Protein AF-A0A523EA77-F1 (afdb_monomer_lite)

pLDDT: mean 87.4, std 12.02, range [44.88, 98.19]

Structure (mmCIF, N/CA/C/O backbone):
data_AF-A0A523EA77-F1
#
_entry.id   AF-A0A523EA77-F1
#
loop_
_atom_site.group_PDB
_atom_site.id
_atom_site.type_symbol
_atom_site.label_atom_id
_atom_site.label_alt_id
_atom_site.label_comp_id
_atom_site.label_asym_id
_atom_site.label_entity_id
_atom_site.label_seq_id
_atom_site.pdbx_PDB_ins_code
_atom_site.Cartn_x
_atom_site.Cartn_y
_atom_site.Cartn_z
_atom_site.occupancy
_atom_site.B_iso_or_equiv
_atom_site.auth_seq_id
_atom_site.auth_comp_id
_atom_site.auth_asym_id
_atom_site.auth_atom_id
_atom_site.pdbx_PDB_model_num
ATOM 1 N N . MET A 1 1 ? 16.817 13.420 -12.005 1.00 44.88 1 MET A N 1
ATOM 2 C CA . MET A 1 1 ? 15.395 13.038 -11.921 1.00 44.88 1 MET A CA 1
ATOM 3 C C . MET A 1 1 ? 15.061 12.671 -10.480 1.00 44.88 1 MET A C 1
ATOM 5 O O . MET A 1 1 ? 15.961 12.245 -9.766 1.00 44.88 1 MET A O 1
ATOM 9 N N . TRP A 1 2 ? 13.820 12.878 -10.026 1.00 50.91 2 TRP A N 1
ATOM 10 C CA . TRP A 1 2 ? 13.354 12.361 -8.733 1.00 50.91 2 TRP A CA 1
ATOM 11 C C . TRP A 1 2 ? 12.846 10.937 -8.963 1.00 50.91 2 TRP A C 1
ATOM 13 O O . TRP A 1 2 ? 11.872 10.753 -9.688 1.00 50.91 2 TRP A O 1
ATOM 23 N N . LYS A 1 3 ? 13.547 9.943 -8.415 1.00 60.16 3 LYS A N 1
ATOM 24 C CA . LYS A 1 3 ? 13.106 8.545 -8.433 1.00 60.16 3 LYS A CA 1
ATOM 25 C C . LYS A 1 3 ? 11.896 8.394 -7.505 1.00 60.16 3 LYS A C 1
ATOM 27 O O . LYS A 1 3 ? 11.882 9.000 -6.433 1.00 60.16 3 LYS A O 1
ATOM 32 N N . GLY A 1 4 ? 10.897 7.603 -7.899 1.00 63.41 4 GLY A N 1
ATOM 33 C CA . GLY A 1 4 ? 9.776 7.263 -7.018 1.00 63.41 4 GLY A CA 1
ATOM 34 C C . GLY A 1 4 ? 10.266 6.617 -5.716 1.00 63.41 4 GLY A C 1
ATOM 35 O O . GLY A 1 4 ? 11.311 5.967 -5.694 1.00 63.41 4 GLY A O 1
ATOM 36 N N . GLN A 1 5 ? 9.538 6.801 -4.610 1.00 76.38 5 GLN A N 1
ATOM 37 C CA . GLN A 1 5 ? 9.930 6.186 -3.341 1.00 76.38 5 GLN A CA 1
ATOM 38 C C . GLN A 1 5 ? 9.780 4.661 -3.419 1.00 76.38 5 GLN A C 1
ATOM 40 O O . GLN A 1 5 ? 8.680 4.142 -3.603 1.00 76.38 5 GLN A O 1
ATOM 45 N N . LEU A 1 6 ? 10.884 3.935 -3.252 1.00 79.94 6 LEU A N 1
ATOM 46 C CA . LEU A 1 6 ? 10.884 2.477 -3.243 1.00 79.94 6 LEU A CA 1
ATOM 47 C C . LEU A 1 6 ? 10.168 1.945 -1.994 1.00 79.94 6 LEU A C 1
ATOM 49 O O . LEU A 1 6 ? 10.476 2.367 -0.879 1.00 79.94 6 LEU A O 1
ATOM 53 N N . HIS A 1 7 ? 9.218 1.024 -2.178 1.00 83.44 7 HIS A N 1
ATOM 54 C CA . HIS A 1 7 ? 8.491 0.379 -1.071 1.00 83.44 7 HIS A CA 1
ATOM 55 C C . HIS A 1 7 ? 9.008 -1.036 -0.781 1.00 83.44 7 HIS A C 1
ATOM 57 O O . HIS A 1 7 ? 8.634 -1.625 0.231 1.00 83.44 7 HIS A O 1
ATOM 63 N N . LEU A 1 8 ? 9.836 -1.585 -1.671 1.00 86.81 8 LEU A N 1
ATOM 64 C CA . LEU A 1 8 ? 10.568 -2.827 -1.464 1.00 86.81 8 LEU A CA 1
ATOM 65 C C . LEU A 1 8 ? 11.857 -2.545 -0.681 1.00 86.81 8 LEU A C 1
ATOM 67 O O . LEU A 1 8 ? 12.653 -1.694 -1.073 1.00 86.81 8 LEU A O 1
ATOM 71 N N . ALA A 1 9 ? 12.103 -3.286 0.395 1.00 86.31 9 ALA A N 1
ATOM 72 C CA . ALA A 1 9 ? 13.397 -3.260 1.066 1.00 86.31 9 ALA A CA 1
ATOM 73 C C . ALA A 1 9 ? 14.401 -4.102 0.263 1.00 86.31 9 ALA A C 1
ATOM 75 O O . ALA A 1 9 ? 14.470 -5.315 0.443 1.00 86.31 9 ALA A O 1
ATOM 76 N N . VAL A 1 10 ? 15.147 -3.463 -0.645 1.00 84.00 10 VAL A N 1
ATOM 77 C CA . VAL A 1 10 ? 16.135 -4.128 -1.524 1.00 84.00 10 VAL A CA 1
ATOM 78 C C . VAL A 1 10 ? 17.466 -4.439 -0.841 1.00 84.00 10 VAL A C 1
ATOM 80 O O . VAL A 1 10 ? 18.182 -5.331 -1.281 1.00 84.00 10 VAL A O 1
ATOM 83 N N . GLU A 1 11 ? 17.795 -3.725 0.237 1.00 83.25 11 GLU A N 1
ATOM 84 C CA . GLU A 1 11 ? 19.010 -3.962 1.033 1.00 83.25 11 GLU A CA 1
ATOM 85 C C . GLU A 1 11 ? 18.804 -5.000 2.150 1.00 83.25 11 GLU A C 1
ATOM 87 O O . GLU A 1 11 ? 19.712 -5.252 2.938 1.00 83.25 11 GLU A O 1
ATOM 92 N N . ASN A 1 12 ? 17.613 -5.601 2.230 1.00 78.56 12 ASN A N 1
ATOM 93 C CA . ASN A 1 12 ? 17.288 -6.660 3.180 1.00 78.56 12 ASN A CA 1
ATOM 94 C C . ASN A 1 12 ? 16.877 -7.938 2.435 1.00 78.56 12 ASN A C 1
ATOM 96 O O . ASN A 1 12 ? 16.666 -7.921 1.221 1.00 78.56 12 ASN A O 1
ATOM 100 N N . ASP A 1 13 ? 16.757 -9.058 3.145 1.00 80.31 13 ASP A N 1
ATOM 101 C CA . ASP A 1 13 ? 16.245 -10.279 2.531 1.00 80.31 13 ASP A CA 1
ATOM 102 C C . ASP A 1 13 ? 14.745 -10.168 2.171 1.00 80.31 13 ASP A C 1
ATOM 104 O O . ASP A 1 13 ? 14.003 -9.260 2.571 1.00 80.31 13 ASP A O 1
ATOM 108 N N . ARG A 1 14 ? 14.282 -11.133 1.373 1.00 80.94 14 ARG A N 1
ATOM 109 C CA . ARG A 1 14 ? 12.888 -11.206 0.926 1.00 80.94 14 ARG A CA 1
ATOM 110 C C . ARG A 1 14 ? 11.913 -11.493 2.076 1.00 80.94 14 ARG A C 1
ATOM 112 O O . ARG A 1 14 ? 10.747 -11.135 1.964 1.00 80.94 14 ARG A O 1
ATOM 119 N N . GLU A 1 15 ? 12.364 -12.126 3.153 1.00 87.44 15 GLU A N 1
ATOM 120 C CA . GLU A 1 15 ? 11.521 -12.585 4.266 1.00 87.44 15 GLU A CA 1
ATOM 121 C C . GLU A 1 15 ? 11.099 -11.431 5.184 1.00 87.44 15 GLU A C 1
ATOM 123 O O . GLU A 1 15 ? 10.040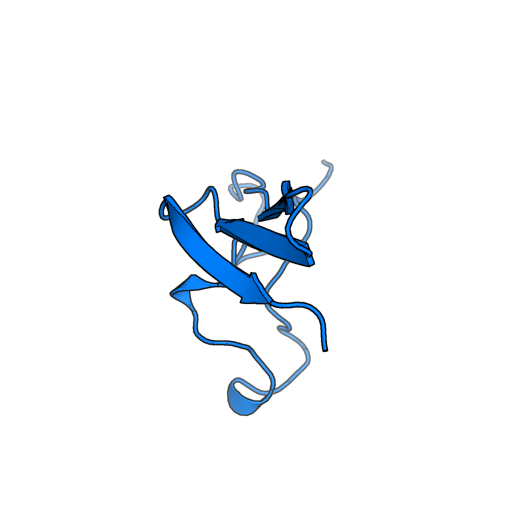 -11.485 5.8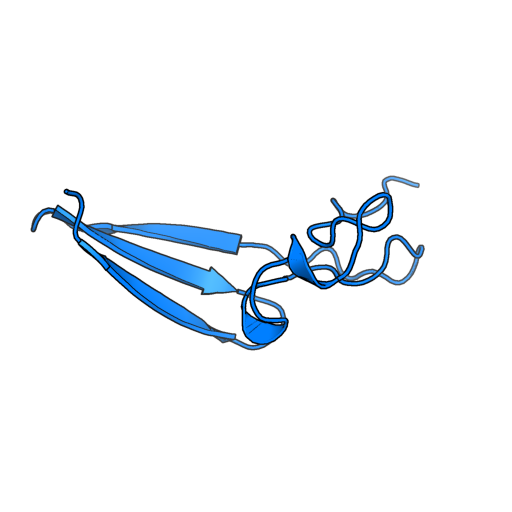07 1.00 87.44 15 GLU A O 1
ATOM 128 N N . HIS A 1 16 ? 11.878 -10.350 5.208 1.00 88.38 16 HIS A N 1
ATOM 129 C CA . HIS A 1 16 ? 11.534 -9.118 5.918 1.00 88.38 16 HIS A CA 1
ATOM 130 C C . HIS A 1 16 ? 10.621 -8.176 5.123 1.00 88.38 16 HIS A C 1
ATOM 132 O O . HIS A 1 16 ? 10.197 -7.139 5.642 1.00 88.38 16 HIS A O 1
ATOM 138 N N . ASN A 1 17 ? 10.309 -8.509 3.871 1.00 91.38 17 ASN A N 1
ATOM 139 C CA . ASN A 1 17 ? 9.308 -7.789 3.104 1.00 91.38 17 ASN A CA 1
ATOM 140 C C . ASN A 1 17 ? 7.913 -8.354 3.392 1.00 91.38 17 ASN A C 1
ATOM 142 O O . ASN A 1 17 ? 7.727 -9.530 3.697 1.00 91.38 17 ASN A O 1
ATOM 146 N N . THR A 1 18 ? 6.901 -7.499 3.285 1.00 92.06 18 THR A N 1
ATOM 147 C CA . THR A 1 18 ? 5.514 -7.969 3.294 1.00 92.06 18 THR A CA 1
ATOM 148 C C . THR A 1 18 ? 5.188 -8.726 1.998 1.00 92.06 18 THR A C 1
ATOM 150 O O . THR A 1 18 ? 5.985 -8.741 1.059 1.00 92.06 18 THR A O 1
ATOM 153 N N . ASP A 1 19 ? 3.999 -9.327 1.926 1.00 93.81 19 ASP A N 1
ATOM 154 C CA . ASP A 1 19 ? 3.501 -9.960 0.704 1.00 93.81 19 ASP A CA 1
ATOM 155 C C . ASP A 1 19 ? 3.570 -8.975 -0.475 1.00 93.81 19 ASP A C 1
ATOM 157 O O . ASP A 1 19 ? 3.189 -7.809 -0.345 1.00 93.81 19 ASP A O 1
ATOM 161 N N . GLU A 1 20 ? 4.020 -9.444 -1.641 1.00 93.31 20 GLU A N 1
ATOM 162 C CA . GLU A 1 20 ? 4.301 -8.595 -2.810 1.00 93.31 20 GLU A CA 1
ATOM 163 C C . GLU A 1 20 ? 3.109 -7.718 -3.222 1.00 93.31 20 GLU A C 1
ATOM 165 O O . GLU A 1 20 ? 3.290 -6.569 -3.631 1.00 93.31 20 GLU A O 1
ATOM 170 N N . GLU A 1 21 ? 1.879 -8.218 -3.058 1.00 95.56 21 GLU A N 1
ATOM 171 C CA . GLU A 1 21 ? 0.640 -7.491 -3.354 1.00 95.56 21 GLU A CA 1
ATOM 172 C C . GLU A 1 21 ? 0.487 -6.186 -2.550 1.00 95.56 21 GLU A C 1
ATOM 174 O O . GLU A 1 21 ? -0.224 -5.273 -2.974 1.00 95.56 21 GLU A O 1
ATOM 179 N N . ARG A 1 22 ? 1.183 -6.066 -1.416 1.00 95.12 22 ARG A N 1
ATOM 180 C CA . ARG A 1 22 ? 1.153 -4.899 -0.522 1.00 95.12 22 ARG A CA 1
ATOM 181 C C . ARG A 1 22 ? 2.298 -3.919 -0.765 1.00 95.12 22 ARG A C 1
ATOM 183 O O . ARG A 1 22 ? 2.306 -2.846 -0.172 1.00 95.12 22 ARG A O 1
ATOM 190 N N . ILE A 1 23 ? 3.246 -4.262 -1.631 1.00 94.06 23 ILE A N 1
ATOM 191 C CA . ILE A 1 23 ? 4.356 -3.392 -2.027 1.00 94.06 23 ILE A CA 1
ATOM 192 C C . ILE A 1 23 ? 3.898 -2.606 -3.254 1.00 94.06 23 ILE A C 1
ATOM 194 O O . ILE A 1 23 ? 3.370 -3.216 -4.172 1.00 94.06 23 ILE A O 1
ATOM 198 N N . ALA A 1 24 ? 4.049 -1.279 -3.307 1.00 93.50 24 ALA A N 1
ATOM 199 C CA . ALA A 1 24 ? 3.621 -0.504 -4.487 1.00 93.50 24 ALA A CA 1
ATOM 200 C C . ALA A 1 24 ? 4.740 -0.388 -5.527 1.00 93.50 24 ALA A C 1
ATOM 202 O O . ALA A 1 24 ? 4.530 -0.698 -6.692 1.00 93.50 24 ALA A O 1
ATOM 203 N N . ASN A 1 25 ? 5.953 -0.043 -5.092 1.00 91.50 25 ASN A N 1
ATOM 204 C CA . ASN A 1 25 ? 7.108 0.164 -5.967 1.00 91.50 25 ASN A CA 1
ATOM 205 C C . ASN A 1 25 ? 8.141 -0.947 -5.716 1.00 91.50 25 ASN A C 1
ATOM 207 O O . ASN A 1 25 ? 8.739 -0.981 -4.638 1.00 91.50 25 ASN A O 1
ATOM 211 N N . LEU A 1 26 ? 8.291 -1.875 -6.676 1.00 89.06 26 LEU A N 1
ATOM 212 C CA . LEU A 1 26 ? 9.227 -3.021 -6.608 1.00 89.06 26 LEU A CA 1
ATOM 213 C C . LEU A 1 26 ? 10.628 -2.669 -7.103 1.00 89.06 26 LEU A C 1
ATOM 215 O O . LEU A 1 26 ? 11.578 -3.374 -6.786 1.00 89.06 26 LEU A O 1
ATOM 219 N N . THR A 1 27 ? 10.740 -1.611 -7.898 1.00 81.38 27 THR A N 1
ATOM 220 C CA . THR A 1 27 ? 11.971 -1.179 -8.555 1.00 81.38 27 THR A CA 1
ATOM 221 C C . THR A 1 27 ? 12.188 0.308 -8.299 1.00 81.38 27 T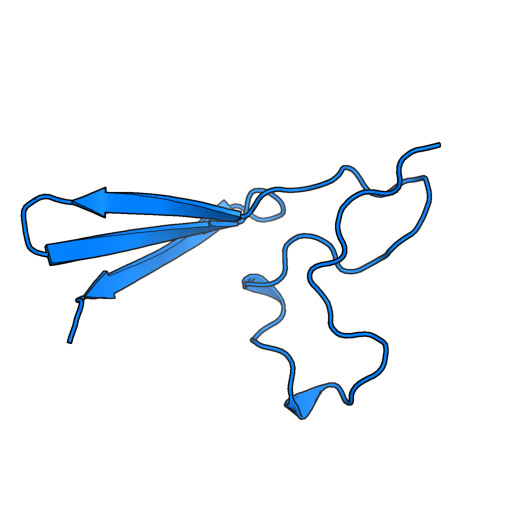HR A C 1
ATOM 223 O O . THR A 1 27 ? 11.235 1.070 -8.112 1.00 81.38 27 THR A O 1
ATOM 226 N N . ASP A 1 28 ? 13.454 0.719 -8.254 1.00 72.44 28 ASP A N 1
ATOM 227 C CA . ASP A 1 28 ? 13.889 2.114 -8.129 1.00 72.44 28 ASP A CA 1
ATOM 228 C C . ASP A 1 28 ? 14.349 2.681 -9.488 1.00 72.44 28 ASP A C 1
ATOM 230 O O . ASP A 1 28 ? 15.151 3.619 -9.557 1.00 72.44 28 ASP A O 1
ATOM 234 N N . ASP A 1 29 ? 13.891 2.082 -10.586 1.00 72.75 29 ASP A N 1
ATOM 235 C CA . ASP A 1 29 ? 14.253 2.484 -11.936 1.00 72.75 29 ASP A CA 1
ATOM 236 C C . ASP A 1 29 ? 13.560 3.787 -12.359 1.00 72.75 29 ASP A C 1
ATOM 238 O O . ASP A 1 29 ? 12.544 4.211 -11.814 1.00 72.75 29 ASP A O 1
ATOM 242 N N . GLU A 1 30 ? 14.135 4.452 -13.362 1.00 66.12 30 GLU A N 1
ATOM 243 C CA . GLU A 1 30 ? 13.614 5.717 -13.906 1.00 66.12 30 GLU A CA 1
ATOM 244 C C . GLU A 1 30 ? 12.227 5.552 -14.563 1.00 66.12 30 GLU A C 1
ATOM 246 O O . GLU A 1 30 ? 11.537 6.541 -14.797 1.00 66.12 30 GLU A O 1
ATOM 251 N N . ALA A 1 31 ? 11.818 4.312 -14.858 1.00 68.50 31 ALA A N 1
ATOM 252 C CA . ALA A 1 31 ? 10.501 3.965 -15.388 1.00 68.50 31 ALA A CA 1
ATOM 253 C C . ALA A 1 31 ? 9.450 3.715 -14.291 1.00 68.50 31 ALA A C 1
ATOM 255 O O . ALA A 1 31 ? 8.288 3.466 -14.610 1.00 68.50 31 ALA A O 1
ATOM 256 N N . CYS A 1 32 ? 9.834 3.775 -13.013 1.00 73.88 32 CYS A N 1
ATOM 257 C CA . CYS A 1 32 ? 8.916 3.558 -11.909 1.00 73.88 32 CYS A CA 1
ATOM 258 C C . CYS A 1 32 ? 7.833 4.647 -11.898 1.00 73.88 32 CYS A C 1
ATOM 260 O O . CYS A 1 32 ? 8.114 5.826 -11.680 1.00 73.88 32 CYS A O 1
ATOM 262 N N . GLU A 1 33 ? 6.575 4.237 -12.085 1.00 80.88 33 GLU A N 1
ATOM 263 C CA . GLU A 1 33 ? 5.400 5.122 -12.132 1.00 80.88 33 GLU A CA 1
ATOM 264 C C . GLU A 1 33 ? 5.073 5.793 -10.781 1.00 80.88 33 GLU A C 1
ATOM 266 O O . GLU A 1 33 ? 4.110 6.552 -10.682 1.00 80.88 33 GLU A O 1
ATOM 271 N N . ALA A 1 34 ? 5.875 5.531 -9.740 1.00 85.56 34 ALA A N 1
ATOM 272 C CA . ALA A 1 34 ? 5.735 6.076 -8.391 1.00 85.56 34 ALA A CA 1
ATOM 273 C C . ALA A 1 34 ? 4.329 5.847 -7.802 1.00 85.56 34 ALA A C 1
ATOM 275 O O . ALA A 1 34 ? 3.615 6.780 -7.425 1.00 85.56 34 ALA A O 1
ATOM 276 N N . HIS A 1 35 ? 3.934 4.577 -7.698 1.00 91.94 35 HIS A N 1
ATOM 277 C CA . HIS A 1 35 ? 2.663 4.167 -7.108 1.00 91.94 35 HIS A CA 1
ATOM 278 C C . HIS A 1 35 ? 2.572 4.542 -5.624 1.00 91.94 35 HIS A C 1
ATOM 280 O O . HIS A 1 35 ? 3.558 4.488 -4.882 1.00 91.94 35 HIS A O 1
ATOM 286 N N . TRP A 1 36 ? 1.363 4.870 -5.169 1.00 92.88 36 TRP A N 1
ATOM 287 C CA . TRP A 1 36 ? 1.093 5.256 -3.789 1.00 92.88 36 TRP A CA 1
ATOM 288 C C . TRP A 1 36 ? 0.512 4.102 -2.967 1.00 92.88 36 TRP A C 1
ATOM 290 O O . TRP A 1 36 ? -0.142 3.187 -3.476 1.00 92.88 36 TRP A O 1
ATOM 300 N N . ILE A 1 37 ? 0.710 4.199 -1.652 1.00 95.06 37 ILE A N 1
ATOM 301 C CA . ILE A 1 37 ? -0.090 3.502 -0.644 1.00 95.06 37 ILE A CA 1
ATOM 302 C C . ILE A 1 37 ? -0.938 4.558 0.064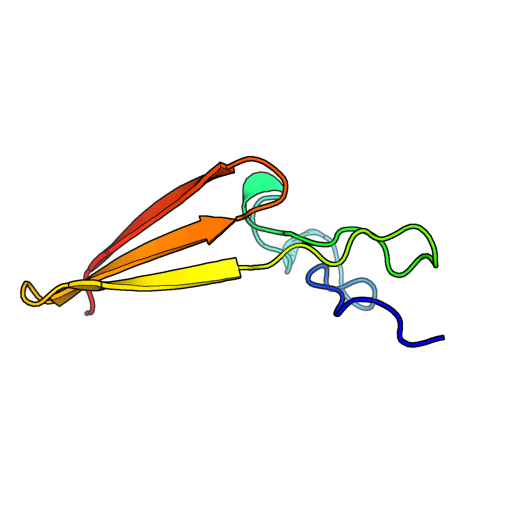 1.00 95.06 37 ILE A C 1
ATOM 304 O O . ILE A 1 37 ? -0.407 5.546 0.565 1.00 95.06 37 ILE A O 1
ATOM 308 N N . HIS A 1 38 ? -2.253 4.359 0.109 1.00 95.88 38 HIS A N 1
ATOM 309 C CA . HIS A 1 38 ? -3.190 5.303 0.715 1.00 95.88 38 HIS A CA 1
ATOM 310 C C . HIS A 1 38 ? -3.939 4.633 1.860 1.00 95.88 38 HIS A C 1
ATOM 312 O O . HIS A 1 38 ? -4.528 3.567 1.678 1.00 95.88 38 HIS A O 1
ATOM 318 N N . ALA A 1 39 ? -3.953 5.280 3.025 1.00 96.25 39 ALA A N 1
ATOM 319 C CA . ALA A 1 39 ? -4.725 4.852 4.181 1.00 96.25 39 ALA A CA 1
ATOM 320 C C . ALA A 1 39 ? -5.938 5.770 4.377 1.00 96.25 39 ALA A C 1
ATOM 322 O O . ALA A 1 39 ? -5.793 6.981 4.522 1.00 96.25 39 ALA A O 1
ATOM 323 N N . ARG A 1 40 ? -7.138 5.188 4.416 1.00 97.56 40 ARG A N 1
ATOM 324 C CA . ARG A 1 40 ? -8.380 5.877 4.784 1.00 97.56 40 ARG A CA 1
ATOM 325 C C . ARG A 1 40 ? -8.797 5.451 6.183 1.00 97.56 40 ARG A C 1
ATOM 327 O O . ARG A 1 40 ? -9.016 4.263 6.405 1.00 97.56 40 ARG A O 1
ATOM 334 N N . LEU A 1 41 ? -8.925 6.410 7.094 1.00 96.56 41 LEU A N 1
ATOM 335 C CA . LEU A 1 41 ? -9.440 6.188 8.442 1.00 96.56 41 LEU A CA 1
ATOM 336 C C . LEU A 1 41 ? -10.971 6.275 8.435 1.00 96.56 41 LEU A C 1
ATOM 338 O O . LEU A 1 41 ? -11.544 7.087 7.705 1.00 96.56 41 LEU A O 1
ATOM 342 N N . HIS A 1 42 ? -11.613 5.454 9.259 1.00 96.00 42 HIS A N 1
ATOM 343 C CA . HIS A 1 42 ? -13.058 5.441 9.467 1.00 96.00 42 HIS A CA 1
ATOM 344 C C . HIS A 1 42 ? -13.379 5.772 10.926 1.00 96.00 42 HIS A C 1
ATOM 346 O O . HIS A 1 42 ? -12.590 5.495 11.830 1.00 96.00 42 HIS A O 1
ATOM 352 N N . GLU A 1 43 ? -14.554 6.353 11.166 1.00 95.88 43 GLU A N 1
ATOM 353 C CA . GLU A 1 43 ? -14.987 6.763 12.512 1.00 95.88 43 GLU A CA 1
ATOM 354 C C . GLU A 1 43 ? -15.178 5.574 13.469 1.00 95.88 43 GLU A C 1
ATOM 356 O O . GLU A 1 43 ? -15.086 5.731 14.683 1.00 95.88 43 GLU A O 1
ATOM 361 N N . ASP A 1 44 ? -15.389 4.368 12.935 1.00 94.75 44 ASP A N 1
ATOM 362 C CA . ASP A 1 44 ? -15.600 3.136 13.703 1.00 94.75 44 ASP A CA 1
ATOM 363 C C . ASP A 1 44 ? -14.296 2.495 14.229 1.00 94.75 44 ASP A C 1
ATOM 365 O O . ASP A 1 44 ? -14.307 1.358 14.723 1.00 94.75 44 ASP A O 1
ATOM 369 N N . GLY A 1 45 ? -13.165 3.196 14.097 1.00 95.00 45 GLY A N 1
ATOM 370 C CA . GLY A 1 45 ? -11.843 2.723 14.510 1.00 95.00 45 GLY A CA 1
ATOM 371 C C . GLY A 1 45 ? -11.210 1.719 13.541 1.00 95.00 45 GLY A C 1
ATOM 372 O O . GLY A 1 45 ? -10.263 1.014 13.899 1.00 95.00 45 GLY A O 1
ATOM 373 N N . THR A 1 46 ? -11.726 1.603 12.317 1.00 97.69 46 THR A N 1
ATOM 374 C CA . THR A 1 46 ? -11.063 0.847 11.250 1.00 97.69 46 THR A CA 1
ATOM 375 C C . THR A 1 46 ? -10.290 1.758 10.307 1.00 97.69 46 THR A C 1
ATOM 377 O O . THR A 1 46 ? -10.518 2.965 10.226 1.00 97.69 46 THR A O 1
ATOM 380 N N . TYR A 1 47 ? -9.346 1.176 9.573 1.00 97.44 47 TYR A N 1
ATOM 381 C CA . TYR A 1 47 ? -8.653 1.857 8.489 1.00 97.44 47 TYR A CA 1
ATOM 382 C C . TYR A 1 47 ? -8.447 0.918 7.304 1.00 97.44 47 TYR A C 1
ATOM 384 O O . TYR A 1 47 ? -8.150 -0.265 7.469 1.00 97.44 47 TYR A O 1
ATOM 392 N N . THR A 1 48 ? -8.601 1.451 6.096 1.00 98.19 48 THR A N 1
ATOM 393 C CA . THR A 1 48 ? -8.403 0.723 4.839 1.00 98.19 48 THR A CA 1
ATOM 394 C C . THR A 1 48 ? -7.121 1.197 4.177 1.00 98.19 48 THR A C 1
ATOM 396 O O . THR A 1 48 ? -6.960 2.393 3.947 1.00 98.19 48 THR A O 1
ATOM 399 N N . VAL A 1 49 ? -6.225 0.266 3.853 1.00 97.69 49 VAL A N 1
ATOM 400 C CA . VAL A 1 49 ? -4.987 0.534 3.110 1.00 97.69 49 VAL A CA 1
ATOM 401 C C . VAL A 1 49 ? -5.149 0.031 1.682 1.00 97.69 49 VAL A C 1
ATOM 403 O O . VAL A 1 49 ? -5.473 -1.141 1.498 1.00 97.69 49 VAL A O 1
ATOM 406 N N . THR A 1 50 ? -4.900 0.893 0.696 1.00 98.12 50 THR A N 1
ATOM 407 C CA . THR A 1 50 ? -4.990 0.578 -0.737 1.00 98.12 50 THR A CA 1
ATOM 408 C C . THR A 1 50 ? -3.652 0.806 -1.436 1.00 98.12 50 THR A C 1
ATOM 410 O O . THR A 1 50 ? -3.007 1.831 -1.213 1.00 98.12 50 THR A O 1
ATOM 413 N N . ASN A 1 51 ? -3.265 -0.134 -2.298 1.00 97.12 51 ASN A N 1
ATOM 414 C CA . ASN A 1 51 ? -2.099 -0.068 -3.174 1.00 97.12 51 ASN A CA 1
ATOM 415 C C . ASN A 1 51 ? -2.520 0.314 -4.598 1.00 97.12 51 ASN A C 1
ATOM 417 O O . ASN A 1 51 ? -3.296 -0.407 -5.225 1.00 97.12 51 ASN A O 1
ATOM 421 N N . SER A 1 52 ? -2.011 1.428 -5.130 1.00 95.94 52 SER A N 1
ATOM 422 C CA . SER A 1 52 ? -2.416 1.895 -6.461 1.00 95.94 52 SER A CA 1
ATOM 423 C C . SER A 1 52 ? -1.856 1.071 -7.613 1.00 95.94 52 SER A C 1
ATOM 425 O O . SER A 1 52 ? -2.418 1.136 -8.700 1.00 95.94 52 SER A O 1
ATOM 427 N N . ARG A 1 53 ? -0.773 0.306 -7.400 1.00 95.12 53 ARG A N 1
ATOM 428 C CA . ARG A 1 53 ? -0.165 -0.513 -8.461 1.00 95.12 53 ARG A CA 1
ATOM 429 C C . ARG A 1 53 ? -1.130 -1.586 -8.958 1.00 95.12 53 ARG A C 1
ATOM 431 O O . ARG A 1 53 ? -1.245 -1.827 -10.151 1.00 95.12 53 ARG A O 1
ATOM 438 N N . ASN A 1 54 ? -1.774 -2.281 -8.025 1.00 95.62 54 ASN A N 1
ATOM 439 C CA . ASN A 1 54 ? -2.562 -3.484 -8.303 1.00 95.62 54 ASN A CA 1
ATOM 440 C C . ASN A 1 54 ? -3.990 -3.421 -7.745 1.00 95.62 54 ASN A C 1
ATOM 442 O O . ASN A 1 54 ? -4.730 -4.395 -7.854 1.00 95.62 54 ASN A O 1
ATOM 446 N N . GLY A 1 55 ? -4.374 -2.311 -7.114 1.00 96.62 55 GLY A N 1
ATOM 447 C CA . GLY A 1 55 ? -5.687 -2.142 -6.498 1.00 96.62 55 GLY A CA 1
ATOM 448 C C . GLY A 1 55 ? -5.907 -2.972 -5.232 1.00 96.62 55 GLY A C 1
ATOM 449 O O . GLY A 1 55 ? -7.021 -2.963 -4.707 1.00 96.62 55 GLY A O 1
ATOM 450 N N . TYR A 1 56 ? -4.886 -3.673 -4.720 1.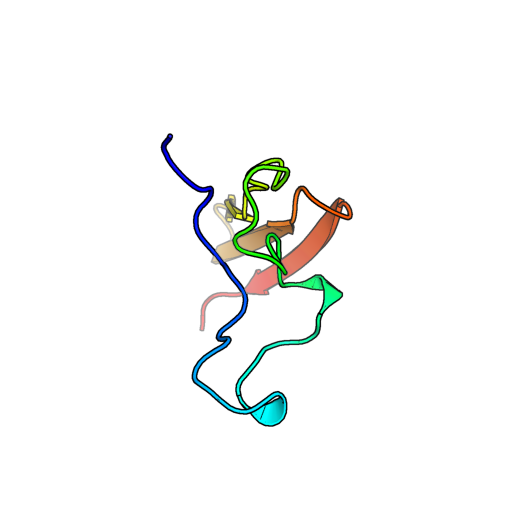00 97.94 56 TYR A N 1
ATOM 451 C CA . TYR A 1 56 ? -5.016 -4.446 -3.487 1.00 97.94 56 TYR A CA 1
ATOM 452 C C . TYR A 1 56 ? -5.470 -3.528 -2.353 1.00 97.94 56 TYR A C 1
ATOM 454 O O . TYR A 1 56 ? -4.898 -2.456 -2.137 1.00 97.94 56 TYR A O 1
ATOM 462 N N . SER A 1 57 ? -6.493 -3.955 -1.617 1.00 97.81 57 SER A N 1
ATOM 463 C CA . SER A 1 57 ? -7.051 -3.191 -0.512 1.00 97.81 57 SER A 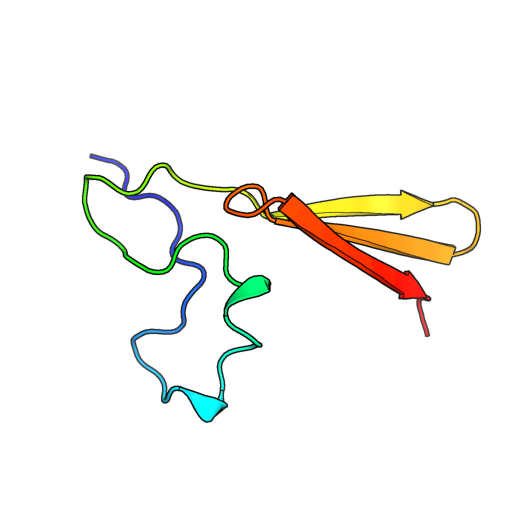CA 1
ATOM 464 C C . SER A 1 57 ? -7.361 -4.100 0.668 1.00 97.81 57 SER A C 1
ATOM 466 O O . SER A 1 57 ? -7.917 -5.186 0.500 1.00 97.81 57 SER A O 1
ATOM 468 N N . LYS A 1 58 ? -6.998 -3.663 1.876 1.00 97.75 58 LYS A N 1
ATOM 469 C CA . LYS A 1 58 ? -7.266 -4.400 3.115 1.00 97.75 58 LYS A CA 1
ATOM 470 C C . LYS A 1 58 ? -7.678 -3.456 4.232 1.00 97.75 58 LYS A C 1
ATOM 472 O O . LYS A 1 58 ? -7.013 -2.451 4.482 1.00 97.75 58 LYS A O 1
ATOM 477 N N . THR A 1 59 ? -8.759 -3.816 4.919 1.00 97.81 59 THR A N 1
ATOM 478 C CA . THR A 1 59 ? -9.233 -3.123 6.120 1.00 97.81 59 THR A CA 1
ATOM 479 C C . THR A 1 59 ? -8.677 -3.788 7.372 1.00 97.81 59 THR A C 1
ATOM 481 O O . THR A 1 59 ? -8.674 -5.012 7.503 1.00 97.81 59 THR A O 1
ATOM 484 N N . TYR A 1 60 ? -8.228 -2.957 8.301 1.00 96.00 60 TYR A N 1
ATOM 485 C CA . TYR A 1 60 ? -7.703 -3.324 9.605 1.00 96.00 60 TYR A CA 1
ATOM 486 C C . TYR A 1 60 ? -8.504 -2.604 10.688 1.00 96.00 60 TYR A C 1
ATOM 488 O O . TYR A 1 60 ? -9.111 -1.563 10.442 1.00 96.00 60 TYR A O 1
ATOM 496 N N . ARG A 1 61 ? -8.482 -3.146 11.904 1.00 96.00 61 ARG A N 1
ATOM 497 C CA . ARG A 1 61 ? -9.025 -2.496 13.098 1.00 96.00 61 ARG A CA 1
ATOM 498 C C . ARG A 1 61 ? -7.863 -2.081 13.990 1.00 96.00 61 ARG A C 1
ATOM 500 O O . ARG A 1 61 ? -6.931 -2.869 14.167 1.00 96.00 61 ARG A O 1
ATOM 507 N N . THR A 1 62 ? -7.906 -0.863 14.522 1.00 85.38 62 THR A N 1
ATOM 508 C CA . THR A 1 62 ? -6.927 -0.423 15.521 1.00 85.38 62 THR A CA 1
ATOM 509 C C . THR A 1 62 ? -7.046 -1.304 16.765 1.00 85.38 62 THR A C 1
ATOM 511 O O . THR A 1 62 ? -8.161 -1.637 17.173 1.00 85.38 62 THR A O 1
ATOM 514 N N . LYS A 1 63 ? -5.909 -1.722 17.324 1.00 74.06 63 LYS A N 1
ATOM 515 C CA . LYS A 1 63 ? -5.866 -2.444 18.601 1.00 74.06 63 LYS A CA 1
ATOM 516 C C . LYS A 1 63 ? -5.944 -1.483 19.776 1.00 74.06 63 LYS A C 1
ATOM 518 O O . LYS A 1 63 ? -5.440 -0.351 19.618 1.00 74.06 63 LYS A O 1
#

Radius of gyration: 13.45 Å; chains: 1; bounding box: 35×26×34 Å

Foldseek 3Di:
DDFADFQDPPVDDPVPHDDPQLGQHPDRDPPTPNWDWDWDADPVQKIKIATRNNRDIDIDHDD

Secondary structure (DSSP, 8-state):
--PPPP-S-TTS-GGGSPPGGG-S----STT-----EEEEE-TTSEEEEEETTT--EEEEE--

Sequence (63 aa):
MWKGQLHLAVENDREHNTDEERIANLTDDEACEAHWIHARLHEDGTYTVTNSRNGYSKTYRTK